Protein AF-A0AAQ3NAX2-F1 (afdb_monomer_lite)

Radius of gyration: 22.86 Å; chains: 1; bounding box: 44×36×71 Å

InterPro domains:
  IPR045206 Maestro heat-like repeat-containing protein [PTHR23120] (2-156)
  IPR060174 SGR6, HEAT repeat domain [PF26767] (3-139)

Secondary structure (DSSP, 8-state):
-HHHHHHHHHHHHHHHT-----------------HHHHHHHHHHHHHHHHHHHHHHHHHHHHHHHHHHHHHHHTHHHHHTT--HHHHHHHHHHHHHHHHTT-HHHHHHHHTTTT--SHHHHHHHHHHHHHHHHHH-TT-HHHHHHHHHHHHHHHHT-

pLDDT: mean 72.9, std 12.76, range [37.31, 88.06]

Structure (mmCIF, N/CA/C/O backbone):
data_AF-A0AAQ3NAX2-F1
#
_entry.id   AF-A0AAQ3NAX2-F1
#
loop_
_atom_site.group_PDB
_atom_site.id
_atom_site.type_symbol
_atom_site.label_atom_id
_atom_site.label_alt_id
_atom_site.label_comp_id
_atom_site.label_asym_id
_atom_site.label_entity_id
_atom_site.label_seq_id
_atom_site.pdbx_PDB_ins_code
_atom_site.Cartn_x
_atom_site.Cartn_y
_atom_site.Cartn_z
_atom_site.occupancy
_atom_site.B_iso_or_equiv
_atom_site.auth_seq_id
_atom_site.auth_comp_id
_atom_site.auth_asym_id
_atom_site.auth_atom_id
_atom_site.pdbx_PDB_model_num
ATOM 1 N N . MET A 1 1 ? -16.374 6.926 -0.529 1.00 59.25 1 MET A N 1
ATOM 2 C CA . MET A 1 1 ? -15.686 7.951 0.289 1.00 59.25 1 MET A CA 1
ATOM 3 C C . MET A 1 1 ? -16.592 8.637 1.309 1.00 59.25 1 MET A C 1
ATOM 5 O O . MET A 1 1 ? -16.175 8.736 2.448 1.00 59.25 1 MET A O 1
ATOM 9 N N . VAL A 1 2 ? -17.811 9.077 0.970 1.00 74.94 2 VAL A N 1
ATOM 10 C CA . VAL A 1 2 ? -18.662 9.834 1.921 1.00 74.94 2 VAL A CA 1
ATOM 11 C C . VAL A 1 2 ? -19.018 9.033 3.188 1.00 74.94 2 VAL A C 1
ATOM 13 O O . VAL A 1 2 ? -18.834 9.524 4.291 1.00 74.94 2 VAL A O 1
ATOM 16 N N . LEU A 1 3 ? -19.433 7.768 3.053 1.00 71.12 3 LEU A N 1
ATOM 17 C CA . LEU A 1 3 ? -19.803 6.910 4.195 1.00 71.12 3 LEU A CA 1
ATOM 18 C C . LEU A 1 3 ? -18.635 6.581 5.137 1.00 71.12 3 LEU A C 1
ATOM 20 O O . LEU A 1 3 ? -18.816 6.564 6.349 1.00 71.12 3 LEU A O 1
ATOM 24 N N . SER A 1 4 ? -17.438 6.342 4.596 1.00 69.94 4 SER A N 1
ATOM 25 C CA . SER A 1 4 ? -16.240 6.060 5.396 1.00 69.94 4 SER A CA 1
ATOM 26 C C . SER A 1 4 ? -15.780 7.282 6.193 1.00 69.94 4 SER A C 1
ATOM 28 O O . SER A 1 4 ? -15.329 7.131 7.323 1.00 69.94 4 SER A O 1
ATOM 30 N N . VAL A 1 5 ? -15.936 8.484 5.626 1.00 75.00 5 VAL A N 1
ATOM 31 C CA . VAL A 1 5 ? -15.635 9.750 6.314 1.00 75.00 5 VAL A CA 1
ATOM 32 C C . VAL A 1 5 ? -16.641 10.000 7.435 1.00 75.00 5 VAL A C 1
ATOM 34 O O . VAL A 1 5 ? -16.229 10.191 8.572 1.00 75.00 5 VAL A O 1
ATOM 37 N N . LEU A 1 6 ? -17.943 9.879 7.156 1.00 78.56 6 LEU A N 1
ATOM 38 C CA . LEU A 1 6 ? -18.998 10.061 8.163 1.00 78.56 6 LEU A CA 1
ATOM 39 C C . LEU A 1 6 ? -18.887 9.060 9.325 1.00 78.56 6 LEU A C 1
ATOM 41 O O . LEU A 1 6 ? -19.109 9.412 10.481 1.00 78.56 6 LEU A O 1
ATOM 45 N N . PHE A 1 7 ? -18.524 7.808 9.031 1.00 78.75 7 PHE A N 1
ATOM 46 C CA . PHE A 1 7 ? -18.266 6.800 10.058 1.00 78.75 7 PHE A CA 1
ATOM 47 C C . PHE A 1 7 ? -17.078 7.188 10.947 1.00 78.75 7 PHE A C 1
ATOM 49 O O . PHE A 1 7 ? -17.182 7.122 12.171 1.00 78.75 7 PHE A O 1
ATOM 56 N N . LEU A 1 8 ? -15.969 7.627 10.346 1.00 78.81 8 LEU A N 1
ATOM 57 C CA . LEU A 1 8 ? -14.783 8.041 11.090 1.00 78.81 8 LEU A CA 1
ATOM 58 C C . LEU A 1 8 ? -15.057 9.287 11.945 1.00 78.81 8 LEU A C 1
ATOM 60 O O . LEU A 1 8 ? -14.677 9.316 13.111 1.00 78.81 8 LEU A O 1
ATOM 64 N N . GLU A 1 9 ? -15.770 10.277 11.407 1.00 84.81 9 GLU A N 1
ATOM 65 C CA . GLU A 1 9 ? -16.203 11.472 12.144 1.00 84.81 9 GLU A CA 1
ATOM 66 C C . GLU A 1 9 ? -17.082 11.116 13.347 1.00 84.81 9 GLU A C 1
ATOM 68 O O . GLU A 1 9 ? -16.880 11.644 14.442 1.00 84.81 9 GLU A O 1
ATOM 73 N N . HIS A 1 10 ? -18.020 10.181 13.176 1.00 81.50 10 HIS A N 1
ATOM 74 C CA . HIS A 1 10 ? -18.861 9.704 14.269 1.00 81.50 10 HIS A CA 1
ATOM 75 C C . HIS A 1 10 ? -18.035 9.028 15.372 1.00 81.50 10 HIS A C 1
ATOM 77 O O . HIS A 1 10 ? -18.191 9.348 16.549 1.00 81.50 10 HIS A O 1
ATOM 83 N N . VAL A 1 11 ? -17.113 8.139 14.997 1.00 79.50 11 VAL A N 1
ATOM 84 C CA . VAL A 1 11 ? -16.210 7.462 15.938 1.00 79.50 11 VAL A CA 1
ATOM 85 C C . VAL A 1 11 ? -15.328 8.467 16.688 1.00 79.50 11 VAL A C 1
ATOM 87 O O . VAL A 1 11 ? -15.202 8.375 17.908 1.00 79.50 11 VAL A O 1
ATOM 90 N N . ILE A 1 12 ? -14.763 9.460 15.991 1.00 82.31 12 ILE A N 1
ATOM 91 C CA . ILE A 1 12 ? -13.958 10.531 16.600 1.00 82.31 12 ILE A CA 1
ATOM 92 C C . ILE A 1 12 ? -14.802 11.362 17.571 1.00 82.31 12 ILE A C 1
ATOM 94 O O . ILE A 1 12 ? -14.329 11.697 18.657 1.00 82.31 12 ILE A O 1
ATOM 98 N N . SER A 1 13 ? -16.050 11.673 17.215 1.00 84.38 13 SER A N 1
ATOM 99 C CA . SER A 1 13 ? -16.968 12.421 18.077 1.00 84.38 13 SER A CA 1
ATOM 100 C C . SER A 1 13 ? -17.261 11.674 19.379 1.00 84.38 13 SER A C 1
ATOM 102 O O . SER A 1 13 ? -17.178 12.277 20.446 1.00 84.38 13 SER A O 1
ATOM 104 N N . VAL A 1 14 ? -17.522 10.363 19.308 1.00 80.31 14 VAL A N 1
ATOM 105 C CA . VAL A 1 14 ? -17.746 9.518 20.493 1.00 80.31 14 VAL A CA 1
ATOM 106 C C . VAL A 1 14 ? -16.486 9.426 21.360 1.00 80.31 14 VAL A C 1
ATOM 108 O O . VAL A 1 14 ? -16.576 9.539 22.577 1.00 80.31 14 VAL A O 1
ATOM 111 N N . LEU A 1 15 ? -15.298 9.298 20.760 1.00 74.94 15 LEU A N 1
ATOM 112 C CA . LEU A 1 15 ? -14.036 9.311 21.512 1.00 74.94 15 LEU A CA 1
ATOM 113 C C . LEU A 1 15 ? -13.722 10.672 22.149 1.00 74.94 15 LEU A C 1
ATOM 115 O O . LEU A 1 15 ? -13.137 10.733 23.224 1.00 74.94 15 LEU A O 1
ATOM 119 N N . SER A 1 16 ? -14.099 11.776 21.509 1.00 77.81 16 SER A N 1
ATOM 120 C CA . SER A 1 16 ? -13.833 13.126 22.030 1.00 77.81 16 SER A CA 1
ATOM 121 C C . SER A 1 16 ? -14.702 13.478 23.240 1.00 77.81 16 SER A C 1
ATOM 123 O O . SER A 1 16 ? -14.433 14.462 23.923 1.00 77.81 16 SER A O 1
ATOM 125 N N . GLN A 1 17 ?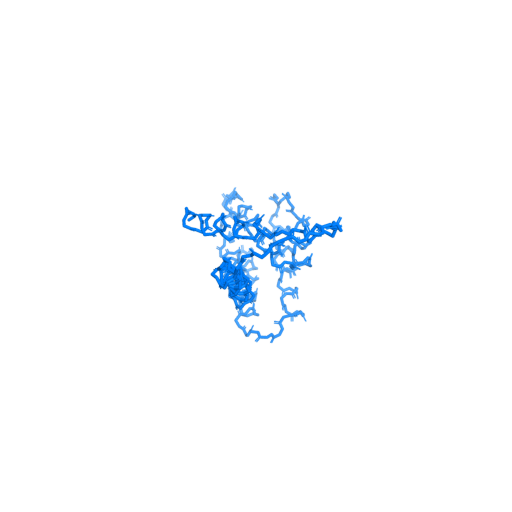 -15.734 12.675 23.511 1.00 75.00 17 GLN A N 1
ATOM 126 C CA . GLN A 1 17 ? -16.584 12.796 24.693 1.00 75.00 17 GLN A CA 1
ATOM 127 C C . GLN A 1 17 ? -15.965 12.139 25.935 1.00 75.00 17 GLN A C 1
ATOM 129 O O . GLN A 1 17 ? -16.545 12.251 27.009 1.00 75.00 17 GLN A O 1
ATOM 134 N N . ILE A 1 18 ? -14.787 11.501 25.827 1.00 60.72 18 ILE A N 1
ATOM 135 C CA . ILE A 1 18 ? -14.050 10.995 26.990 1.00 60.72 18 ILE A CA 1
ATOM 136 C C . ILE A 1 18 ? -13.777 12.181 27.927 1.00 60.72 18 ILE A C 1
ATOM 138 O O . ILE A 1 18 ? -13.026 13.090 27.551 1.00 60.72 18 ILE A O 1
ATOM 142 N N . PRO A 1 19 ? -14.311 12.183 29.161 1.00 55.16 19 PRO A N 1
ATOM 143 C CA . PRO A 1 19 ? -13.820 13.093 30.172 1.00 55.16 19 PRO A CA 1
ATOM 144 C C . PRO A 1 19 ? -12.373 12.669 30.413 1.00 55.16 19 PRO A C 1
ATOM 146 O O . PRO A 1 19 ? -12.121 11.625 31.017 1.00 55.16 19 PRO A O 1
ATOM 149 N N . ILE A 1 20 ? -11.403 13.431 29.894 1.00 53.06 20 ILE A N 1
ATOM 150 C CA . ILE A 1 20 ? -10.014 13.323 30.342 1.00 53.06 20 ILE A CA 1
ATOM 151 C C . ILE A 1 20 ? -10.111 13.561 31.834 1.00 53.06 20 ILE A C 1
ATOM 153 O O . ILE A 1 20 ? -10.401 14.688 32.224 1.00 53.06 20 ILE A O 1
ATOM 157 N N . LEU A 1 21 ? -9.994 12.476 32.603 1.00 45.06 21 LEU A N 1
ATOM 158 C CA . LEU A 1 21 ? -10.165 12.389 34.046 1.00 45.06 21 LEU A CA 1
ATOM 159 C C . LEU A 1 21 ? -9.666 13.688 34.674 1.00 45.06 21 LEU A C 1
ATOM 161 O O . LEU A 1 21 ? -8.467 13.879 34.883 1.00 45.06 21 LEU A O 1
ATOM 165 N N . LYS A 1 22 ? -10.589 14.630 34.890 1.00 39.56 22 LYS A N 1
ATOM 166 C CA . LYS A 1 22 ? -10.283 15.870 35.575 1.00 39.56 22 LYS A CA 1
ATOM 167 C C . LYS A 1 22 ? -10.241 15.426 37.019 1.00 39.56 22 LYS A C 1
ATOM 169 O O . LYS A 1 22 ? -11.266 15.342 37.685 1.00 39.56 22 LYS A O 1
ATOM 174 N N . ALA A 1 23 ? -9.060 14.974 37.428 1.00 43.41 23 ALA A N 1
ATOM 175 C CA . ALA A 1 23 ? -8.706 14.786 38.815 1.00 43.41 23 ALA A CA 1
ATOM 176 C C . ALA A 1 23 ? -8.797 16.165 39.465 1.00 43.41 23 ALA A C 1
ATOM 178 O O . ALA A 1 23 ? -7.799 16.867 39.578 1.00 43.41 23 ALA A O 1
ATOM 179 N N . ASP A 1 24 ? -10.011 16.582 39.801 1.00 40.44 24 ASP A N 1
ATOM 180 C CA . ASP A 1 24 ? -10.230 17.721 40.663 1.00 40.44 24 ASP A CA 1
ATOM 181 C C . ASP A 1 24 ? -11.094 17.263 41.825 1.00 40.44 24 ASP A C 1
ATOM 183 O O . ASP A 1 24 ? -12.243 16.836 41.698 1.00 40.44 24 ASP A O 1
ATOM 187 N N . VAL A 1 25 ? -10.427 17.290 42.966 1.00 50.06 25 VAL A N 1
ATOM 188 C CA . VAL A 1 25 ? -10.995 17.275 44.296 1.00 50.06 25 VAL A CA 1
ATOM 189 C C . VAL A 1 25 ? -12.017 18.411 44.364 1.00 50.06 25 VAL A C 1
ATOM 191 O O . VAL A 1 25 ? -11.618 19.562 44.423 1.00 50.06 25 VAL A O 1
ATOM 194 N N . ASP A 1 26 ? -13.315 18.113 44.356 1.00 42.41 26 ASP A N 1
ATOM 195 C CA . ASP A 1 26 ? -14.185 18.507 45.469 1.00 42.41 26 ASP A CA 1
ATOM 196 C C . ASP A 1 26 ? -15.624 17.969 45.350 1.00 42.41 26 ASP A C 1
ATOM 198 O O . ASP A 1 26 ? -16.340 18.185 44.380 1.00 42.41 26 ASP A O 1
ATOM 202 N N . ARG A 1 27 ? -15.998 17.265 46.421 1.00 49.12 27 ARG A N 1
ATOM 203 C CA . ARG A 1 27 ? -17.301 17.142 47.098 1.00 49.12 27 ARG A CA 1
ATOM 204 C C . ARG A 1 27 ? -18.633 17.127 46.312 1.00 49.12 27 ARG A C 1
ATOM 206 O O . ARG A 1 27 ? -19.123 18.154 45.873 1.00 49.12 27 ARG A O 1
ATOM 213 N N . VAL A 1 28 ? -19.278 15.955 46.431 1.00 54.50 28 VAL A N 1
ATOM 214 C CA . VAL A 1 28 ? -20.673 15.675 46.870 1.00 54.50 28 VAL A CA 1
ATOM 215 C C . VAL A 1 28 ? -21.821 16.401 46.144 1.00 54.50 28 VAL A C 1
ATOM 217 O O . VAL A 1 28 ? -22.059 17.572 46.395 1.00 54.50 28 VAL A O 1
ATOM 220 N N . GLU A 1 29 ? -22.620 15.663 45.363 1.00 37.31 29 GLU A N 1
ATOM 221 C CA . GLU A 1 29 ? -24.003 15.257 45.708 1.00 37.31 29 GLU A CA 1
ATOM 222 C C . GLU A 1 29 ? -24.562 14.248 44.677 1.00 37.31 29 GLU A C 1
ATOM 224 O O . GLU A 1 29 ? -24.200 14.254 43.502 1.00 37.31 29 GLU A O 1
ATOM 229 N N . ASP A 1 30 ? -25.400 13.335 45.173 1.00 52.31 30 ASP A N 1
ATOM 230 C CA . ASP A 1 30 ? -25.996 12.177 44.497 1.00 52.31 30 ASP A CA 1
ATOM 231 C C . ASP A 1 30 ? -26.898 12.527 43.297 1.00 52.31 30 ASP A C 1
ATOM 233 O O . ASP A 1 30 ? -27.868 13.273 43.431 1.00 52.31 30 ASP A O 1
ATOM 237 N N . SER A 1 31 ? -26.691 11.843 42.163 1.00 45.94 31 SER A N 1
ATOM 238 C CA . SER A 1 31 ? -27.790 11.306 41.339 1.00 45.94 31 SER A CA 1
ATOM 239 C C . SER A 1 31 ? -27.286 10.150 40.449 1.00 45.94 31 SER A C 1
ATOM 241 O O . SER A 1 31 ? -26.261 10.306 39.782 1.00 45.94 31 SER A O 1
ATOM 243 N N . PRO A 1 32 ? -27.962 8.983 40.386 1.00 46.38 32 PRO A N 1
ATOM 244 C CA . PRO A 1 32 ? -27.603 7.914 39.461 1.00 46.38 32 PRO A CA 1
ATOM 245 C C . PRO A 1 32 ? -28.290 8.179 38.116 1.00 46.38 32 PRO A C 1
ATOM 247 O O . PRO A 1 32 ? -29.269 7.526 37.759 1.00 46.38 32 PRO A O 1
ATOM 250 N N . VAL A 1 33 ? -27.825 9.190 37.381 1.00 45.31 33 VAL A N 1
ATOM 251 C CA . VAL A 1 33 ? -28.285 9.438 36.009 1.00 45.31 33 VAL A CA 1
ATOM 252 C C . VAL A 1 33 ? -27.360 8.694 35.049 1.00 45.31 33 VAL A C 1
ATOM 254 O O . VAL A 1 33 ? -26.268 9.145 34.732 1.00 45.31 33 VAL A O 1
ATOM 257 N N . ASP A 1 34 ? -27.823 7.509 34.655 1.00 44.88 34 ASP A N 1
ATOM 258 C CA . ASP A 1 34 ? -27.522 6.799 33.405 1.00 44.88 34 ASP A CA 1
ATOM 259 C C . ASP A 1 34 ? -26.058 6.800 32.912 1.00 44.88 34 ASP A C 1
ATOM 261 O O . ASP A 1 34 ? -25.764 7.097 31.758 1.00 44.88 34 ASP A O 1
ATOM 265 N N . SER A 1 35 ? -25.118 6.387 33.764 1.00 48.38 35 SER A N 1
ATOM 266 C CA . SER A 1 35 ? -23.732 6.108 33.352 1.00 48.38 35 SER A CA 1
ATOM 267 C C . SER A 1 35 ? -23.585 4.831 32.504 1.00 48.38 35 SER A C 1
ATOM 269 O O . SER A 1 35 ? -22.502 4.545 31.999 1.00 48.38 35 SER A O 1
ATOM 271 N N . HIS A 1 36 ? -24.661 4.058 32.316 1.00 50.22 36 HIS A N 1
ATOM 272 C CA . HIS A 1 36 ? -24.636 2.795 31.575 1.00 50.22 36 HIS A CA 1
ATOM 273 C C . HIS A 1 36 ? -24.747 2.965 30.049 1.00 50.22 36 HIS A C 1
ATOM 275 O O . HIS A 1 36 ? -24.243 2.118 29.308 1.00 50.22 36 HIS A O 1
ATOM 281 N N . THR A 1 37 ? -25.382 4.031 29.549 1.00 52.12 37 THR A N 1
ATOM 282 C CA . THR A 1 37 ? -25.569 4.247 28.100 1.00 52.12 37 THR A CA 1
ATOM 283 C C . THR A 1 37 ? -24.382 4.927 27.414 1.00 52.12 37 THR A C 1
ATOM 285 O O . THR A 1 37 ? -24.147 4.660 26.232 1.00 52.12 37 THR A O 1
ATOM 288 N N . GLU A 1 38 ? -23.609 5.768 28.109 1.00 55.62 38 GLU A N 1
ATOM 289 C CA . GLU A 1 38 ? -22.391 6.378 27.544 1.00 55.62 38 GLU A CA 1
ATOM 290 C C . GLU A 1 38 ? -21.212 5.401 27.493 1.00 55.62 38 GLU A C 1
ATOM 292 O O . GLU A 1 38 ? -20.526 5.325 26.469 1.00 55.62 38 GLU A O 1
ATOM 297 N N . ASP A 1 39 ? -21.046 4.573 28.529 1.00 60.22 39 ASP A N 1
ATOM 298 C CA . ASP A 1 39 ? -20.012 3.532 28.584 1.00 60.22 39 ASP A CA 1
ATOM 299 C C . ASP A 1 39 ? -20.182 2.511 27.438 1.00 60.22 39 ASP A C 1
ATOM 301 O O . ASP A 1 39 ? -19.228 2.134 26.755 1.00 60.22 39 ASP A O 1
ATOM 305 N N . GLY A 1 40 ? -21.433 2.164 27.107 1.00 72.31 40 GLY A N 1
ATOM 306 C CA . GLY A 1 40 ? -21.759 1.298 25.970 1.00 72.31 40 GLY A CA 1
ATOM 307 C C . GLY A 1 40 ? -21.427 1.898 24.596 1.00 72.31 40 GLY A C 1
ATOM 308 O O . GLY A 1 40 ? -20.999 1.169 23.697 1.00 72.31 40 GLY A O 1
ATOM 309 N N . LYS A 1 41 ? -21.579 3.218 24.413 1.00 74.88 41 LYS A N 1
ATOM 310 C CA . LYS A 1 41 ? -21.222 3.905 23.154 1.00 74.88 41 LYS A CA 1
ATOM 311 C C . LYS A 1 41 ? -19.713 3.999 22.977 1.00 74.88 41 LYS A C 1
ATOM 313 O O . LYS A 1 41 ? -19.216 3.734 21.883 1.00 74.88 41 LYS A O 1
ATOM 318 N N . LEU A 1 42 ? -18.991 4.326 24.048 1.00 71.88 42 LEU A N 1
ATOM 319 C CA . LEU A 1 42 ? -17.531 4.348 24.054 1.00 71.88 42 LEU A CA 1
ATOM 320 C C . LEU A 1 42 ? -16.968 2.961 23.731 1.00 71.88 42 LEU A C 1
ATOM 322 O O . LEU A 1 42 ? -16.145 2.817 22.826 1.00 71.88 42 LEU A O 1
ATOM 326 N N . GLN A 1 43 ? -17.472 1.928 24.406 1.00 76.88 43 GLN A N 1
ATOM 327 C CA . GLN A 1 43 ? -17.073 0.548 24.159 1.00 76.88 43 GLN A CA 1
ATOM 328 C C . GLN A 1 43 ? -17.372 0.122 22.711 1.00 76.88 43 GLN A C 1
ATOM 330 O O . GLN A 1 43 ? -16.537 -0.517 22.068 1.00 76.88 43 GLN A O 1
ATOM 335 N N . ALA A 1 44 ? -18.525 0.515 22.157 1.00 75.81 44 ALA A N 1
ATOM 336 C CA . ALA A 1 44 ? -18.865 0.267 20.758 1.00 75.81 44 ALA A CA 1
ATOM 337 C C . ALA A 1 44 ? -17.925 0.995 19.781 1.00 75.81 44 ALA A C 1
ATOM 339 O O . ALA A 1 44 ? -17.509 0.394 18.792 1.00 75.81 44 ALA A O 1
ATOM 340 N N . ALA A 1 45 ? -17.536 2.243 20.062 1.00 75.44 45 ALA A N 1
ATOM 341 C CA . ALA A 1 45 ? -16.569 2.986 19.252 1.00 75.44 45 ALA A CA 1
ATOM 342 C C . ALA A 1 45 ? -15.170 2.346 19.295 1.00 75.44 45 ALA A C 1
ATOM 344 O O . ALA A 1 45 ? -14.532 2.189 18.252 1.00 75.44 45 ALA A O 1
ATOM 345 N N . ILE A 1 46 ? -14.721 1.895 20.472 1.00 77.44 46 ILE A N 1
ATOM 346 C CA . ILE A 1 46 ? -13.459 1.157 20.637 1.00 77.44 46 ILE A CA 1
ATOM 347 C C . ILE A 1 46 ? -13.498 -0.166 19.860 1.00 77.44 46 ILE A C 1
ATOM 349 O O . ILE A 1 46 ? -12.544 -0.496 19.149 1.00 77.44 46 ILE A O 1
ATOM 353 N N . PHE A 1 47 ? -14.599 -0.921 19.941 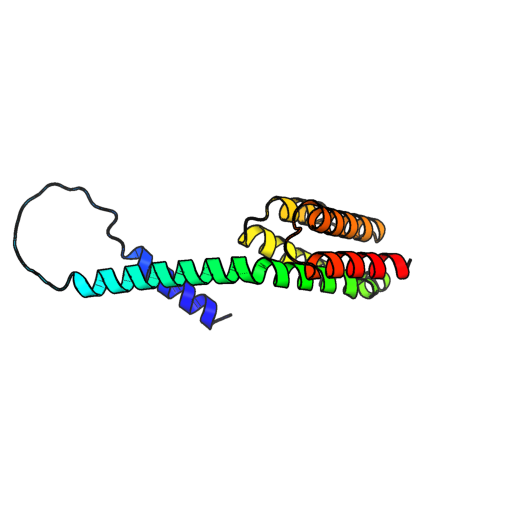1.00 78.12 47 PHE A N 1
ATOM 354 C CA . PHE A 1 47 ? -14.763 -2.152 19.165 1.00 78.12 47 PHE A CA 1
ATOM 355 C C . PHE A 1 47 ? -14.799 -1.889 17.661 1.00 78.12 47 PHE A C 1
ATOM 357 O O . PHE A 1 47 ? -14.163 -2.624 16.908 1.00 78.12 47 PHE A O 1
ATOM 364 N N . ALA A 1 48 ? -15.488 -0.836 17.224 1.00 77.69 48 ALA A N 1
ATOM 365 C CA . ALA A 1 48 ? -15.562 -0.449 15.823 1.00 77.69 48 ALA A CA 1
ATOM 366 C C . ALA A 1 48 ? -14.177 -0.076 15.264 1.00 77.69 48 ALA A C 1
ATOM 368 O O . ALA A 1 48 ? -13.810 -0.546 14.188 1.00 77.69 48 ALA A O 1
ATOM 369 N N . LEU A 1 49 ? -13.367 0.674 16.022 1.00 80.31 49 LEU A N 1
ATOM 370 C CA . LEU A 1 49 ? -11.974 0.974 15.666 1.00 80.31 49 LEU A CA 1
ATOM 371 C C . LEU A 1 49 ? -11.107 -0.276 15.625 1.00 80.31 49 LEU A C 1
ATOM 373 O O . LEU A 1 49 ? -10.365 -0.488 14.671 1.00 80.31 49 LEU A O 1
ATOM 377 N N . THR A 1 50 ? -11.225 -1.128 16.639 1.00 77.25 50 THR A N 1
ATOM 378 C CA . THR A 1 50 ? -10.464 -2.378 16.707 1.00 77.25 50 THR A CA 1
ATOM 379 C C . THR A 1 50 ? -10.797 -3.280 15.519 1.00 77.25 50 THR A C 1
ATOM 381 O O . THR A 1 50 ? -9.899 -3.841 14.896 1.00 77.25 50 THR A O 1
ATOM 384 N N . ALA A 1 51 ? -12.077 -3.402 15.163 1.00 78.06 51 ALA A N 1
ATOM 385 C CA . ALA A 1 51 ? -12.522 -4.165 14.002 1.00 78.06 51 ALA A CA 1
ATOM 386 C C . ALA A 1 51 ? -12.029 -3.546 12.687 1.00 78.06 51 ALA A C 1
ATOM 388 O O . ALA A 1 51 ? -11.584 -4.280 11.809 1.00 78.06 51 ALA A O 1
ATOM 389 N N . PHE A 1 52 ? -12.048 -2.216 12.570 1.00 78.38 52 PHE A N 1
ATOM 390 C CA . PHE A 1 52 ? -11.516 -1.505 11.410 1.00 78.38 52 PHE A CA 1
ATOM 391 C C . PHE A 1 52 ? -10.014 -1.757 11.230 1.00 78.38 52 PHE A C 1
ATOM 393 O O . PHE A 1 52 ? -9.599 -2.200 10.161 1.00 78.38 52 PHE A O 1
ATOM 400 N N . PHE A 1 53 ? -9.204 -1.576 12.278 1.00 75.56 53 PHE A N 1
ATOM 401 C CA . PHE A 1 53 ? -7.766 -1.849 12.214 1.00 75.56 53 PHE A CA 1
ATOM 402 C C . PHE A 1 53 ? -7.469 -3.318 11.908 1.00 75.56 53 PHE A C 1
ATOM 404 O O . PHE A 1 53 ? -6.622 -3.602 11.065 1.00 75.56 53 PHE A O 1
ATOM 411 N N . ARG A 1 54 ? -8.214 -4.257 12.506 1.00 74.62 54 ARG A N 1
ATOM 412 C CA . ARG A 1 54 ? -8.077 -5.687 12.189 1.00 74.62 54 ARG A CA 1
ATOM 413 C C . ARG A 1 54 ? -8.455 -6.005 10.748 1.00 74.62 54 ARG A C 1
ATOM 415 O O . ARG A 1 54 ? -7.792 -6.827 10.132 1.00 74.62 54 ARG A O 1
ATOM 422 N N . ALA A 1 55 ? -9.487 -5.369 10.198 1.00 75.94 55 ALA A N 1
ATOM 423 C CA . ALA A 1 55 ? -9.855 -5.546 8.798 1.00 75.94 55 ALA A CA 1
ATOM 424 C C . ALA A 1 55 ? -8.760 -5.010 7.865 1.00 75.94 55 ALA A C 1
ATOM 426 O O . ALA A 1 55 ? -8.425 -5.667 6.883 1.00 75.94 55 ALA A O 1
ATOM 427 N N . VAL A 1 56 ? -8.169 -3.856 8.181 1.00 73.81 56 VAL A N 1
ATOM 428 C CA . VAL A 1 56 ? -7.036 -3.302 7.425 1.00 73.81 56 VAL A CA 1
ATOM 429 C C . VAL A 1 56 ? -5.822 -4.235 7.497 1.00 73.81 56 VAL A C 1
ATOM 431 O O . VAL A 1 56 ? -5.232 -4.539 6.465 1.00 73.81 56 VAL A O 1
ATOM 434 N N . GLU A 1 57 ? -5.496 -4.760 8.680 1.00 70.31 57 GLU A N 1
ATOM 435 C CA . GLU A 1 57 ? -4.393 -5.709 8.881 1.00 70.31 57 GLU A CA 1
ATOM 436 C C . GLU A 1 57 ? -4.629 -7.045 8.153 1.00 70.31 57 GLU A C 1
ATOM 438 O O . GLU A 1 57 ? -3.719 -7.578 7.527 1.00 70.31 57 GLU A O 1
ATOM 443 N N . GLN A 1 58 ? -5.851 -7.582 8.180 1.00 75.19 58 GLN A N 1
ATOM 444 C CA . GLN A 1 58 ? -6.189 -8.841 7.504 1.00 75.19 58 GLN A CA 1
ATOM 445 C C . GLN A 1 58 ? -6.183 -8.712 5.982 1.00 75.19 58 GLN A C 1
ATOM 447 O O . GLN A 1 58 ? -5.766 -9.632 5.285 1.00 75.19 58 GLN A O 1
ATOM 452 N N . ASN A 1 59 ? -6.630 -7.572 5.455 1.00 79.12 59 ASN A N 1
ATOM 453 C CA . ASN A 1 59 ? -6.632 -7.325 4.015 1.00 79.12 59 ASN A CA 1
ATOM 454 C C . ASN A 1 59 ? -5.296 -6.790 3.508 1.00 79.12 59 ASN A C 1
ATOM 456 O O . ASN A 1 59 ? -5.107 -6.673 2.297 1.00 79.12 59 ASN A O 1
ATOM 460 N N . TYR A 1 60 ? -4.363 -6.491 4.411 1.00 82.12 60 TYR A N 1
ATOM 461 C CA . TYR A 1 60 ? -3.079 -5.907 4.078 1.00 82.12 60 TYR A CA 1
ATOM 462 C C . TYR A 1 60 ? -2.364 -6.685 2.976 1.00 82.12 60 TYR A C 1
ATOM 464 O O . TYR A 1 60 ? -1.912 -6.113 1.986 1.00 82.12 60 TYR A O 1
ATOM 472 N N . ALA A 1 61 ? -2.302 -8.006 3.125 1.00 81.25 61 ALA A N 1
ATOM 473 C CA . ALA A 1 61 ? -1.560 -8.846 2.210 1.00 81.25 61 ALA A CA 1
ATOM 474 C C . ALA A 1 61 ? -2.206 -8.949 0.819 1.00 81.25 61 ALA A C 1
ATOM 476 O O . ALA A 1 61 ? -1.496 -8.928 -0.194 1.00 81.25 61 ALA A O 1
ATOM 477 N N . SER A 1 62 ? -3.540 -8.951 0.770 1.00 83.94 62 SER A N 1
ATOM 478 C CA . SER A 1 62 ? -4.317 -8.902 -0.469 1.00 83.94 62 SER A CA 1
ATOM 479 C C . SER A 1 62 ? -4.159 -7.558 -1.182 1.00 83.94 62 SER A C 1
ATOM 481 O O . SER A 1 62 ? -3.895 -7.537 -2.381 1.00 83.94 62 SER A O 1
ATOM 483 N N . VAL A 1 63 ? -4.270 -6.440 -0.456 1.00 84.69 63 VAL A N 1
ATOM 484 C CA . VAL A 1 63 ? -4.107 -5.089 -1.021 1.00 84.69 63 VAL A CA 1
ATOM 485 C C . VAL A 1 63 ? -2.681 -4.894 -1.533 1.00 84.69 63 VAL A C 1
ATOM 487 O O . VAL A 1 63 ? -2.491 -4.400 -2.639 1.00 84.69 63 VAL A O 1
ATOM 490 N N . LEU A 1 64 ? -1.676 -5.360 -0.783 1.00 84.81 64 LEU A N 1
ATOM 491 C CA . LEU A 1 64 ? -0.276 -5.327 -1.206 1.00 84.81 64 LEU A CA 1
ATOM 492 C C . LEU A 1 64 ? -0.045 -6.124 -2.500 1.00 84.81 64 LEU A C 1
ATOM 494 O O . LEU A 1 64 ? 0.671 -5.661 -3.388 1.00 84.81 64 LEU A O 1
ATOM 498 N N . SER A 1 65 ? -0.649 -7.312 -2.612 1.00 83.94 65 SER A N 1
ATOM 499 C CA . SER A 1 65 ? -0.550 -8.156 -3.812 1.00 83.94 65 SER A CA 1
ATOM 500 C C . SER A 1 65 ? -1.162 -7.471 -5.027 1.00 83.94 65 SER A C 1
ATOM 502 O O . SER A 1 65 ? -0.523 -7.410 -6.073 1.00 83.94 65 SER A O 1
ATOM 504 N N . GLU A 1 66 ? -2.368 -6.919 -4.875 1.00 86.19 66 GLU A N 1
ATOM 505 C CA . GLU A 1 66 ? -3.073 -6.232 -5.957 1.00 86.19 66 GLU A CA 1
ATOM 506 C C . GLU A 1 66 ? -2.304 -4.989 -6.417 1.00 86.19 66 GLU A C 1
ATOM 508 O O . GLU A 1 66 ? -2.059 -4.825 -7.607 1.00 86.19 66 GLU A O 1
ATOM 513 N N . LEU A 1 67 ? -1.831 -4.153 -5.486 1.00 87.12 67 LEU A N 1
ATOM 514 C CA . LEU A 1 67 ? -1.023 -2.976 -5.820 1.00 87.12 67 LEU A CA 1
ATOM 515 C C . LEU A 1 67 ? 0.265 -3.357 -6.563 1.00 87.12 67 LEU A C 1
ATOM 517 O O . LEU A 1 67 ? 0.638 -2.693 -7.528 1.00 87.12 67 LEU A O 1
ATOM 521 N N . THR A 1 68 ? 0.913 -4.452 -6.158 1.00 86.12 68 THR A N 1
ATOM 522 C CA . THR A 1 68 ? 2.124 -4.965 -6.818 1.00 86.12 68 THR A CA 1
ATOM 523 C C . THR A 1 68 ? 1.819 -5.490 -8.226 1.00 86.12 68 THR A C 1
ATOM 525 O O . THR A 1 68 ? 2.564 -5.201 -9.162 1.00 86.12 68 THR A O 1
ATOM 528 N N . LEU A 1 69 ? 0.709 -6.213 -8.407 1.00 84.62 69 LEU A N 1
ATOM 529 C CA . LEU A 1 69 ? 0.256 -6.703 -9.714 1.00 84.62 69 LEU A CA 1
ATOM 530 C C . LEU A 1 69 ? -0.108 -5.564 -10.664 1.00 84.62 69 LEU A C 1
ATOM 532 O O . LEU A 1 69 ? 0.303 -5.583 -11.825 1.00 84.62 69 LEU A O 1
ATOM 536 N N . GLN A 1 70 ? -0.853 -4.569 -10.182 1.00 85.19 70 GLN A N 1
ATOM 537 C CA . GLN A 1 70 ? -1.209 -3.387 -10.965 1.00 85.19 70 GLN A CA 1
ATOM 538 C C . GLN A 1 70 ? 0.045 -2.617 -11.373 1.00 85.19 70 GLN A C 1
ATOM 540 O O . GLN A 1 70 ? 0.179 -2.239 -12.535 1.00 85.19 70 GLN A O 1
ATOM 545 N N . LEU A 1 71 ? 1.011 -2.478 -10.456 1.00 81.94 71 LEU A N 1
ATOM 546 C CA . LEU A 1 71 ? 2.282 -1.828 -10.754 1.00 81.94 71 LEU A CA 1
ATOM 547 C C . LEU A 1 71 ? 3.003 -2.548 -11.894 1.00 81.94 71 LEU A C 1
ATOM 549 O O . LEU A 1 71 ? 3.416 -1.885 -12.837 1.00 81.94 71 LEU A O 1
ATOM 553 N N . GLY A 1 72 ? 3.065 -3.884 -11.853 1.00 78.69 72 GLY A N 1
ATOM 554 C CA . GLY A 1 72 ? 3.627 -4.720 -12.918 1.00 78.69 72 GLY A CA 1
ATOM 555 C C . GLY A 1 72 ? 2.860 -4.669 -14.248 1.00 78.69 72 GLY A C 1
ATOM 556 O O . GLY A 1 72 ? 3.450 -4.674 -15.329 1.00 78.69 72 GLY A O 1
ATOM 557 N N . SER A 1 73 ? 1.534 -4.571 -14.179 1.00 78.81 73 SER A N 1
ATOM 558 C CA . SER A 1 73 ? 0.646 -4.519 -15.350 1.00 78.81 73 SER A CA 1
ATOM 559 C C . SER A 1 73 ? 0.749 -3.190 -16.102 1.00 78.81 73 SER A C 1
ATOM 561 O O . SER A 1 73 ? 0.525 -3.132 -17.309 1.00 78.81 73 SER A O 1
ATOM 563 N N . CYS A 1 74 ? 1.147 -2.119 -15.417 1.00 73.44 74 CYS A N 1
ATOM 564 C CA . CYS A 1 74 ? 1.353 -0.804 -16.011 1.00 73.44 74 CYS A CA 1
ATOM 565 C C . CYS A 1 74 ? 2.678 -0.662 -16.798 1.00 73.44 74 CYS A C 1
ATOM 567 O O . CYS A 1 74 ? 3.002 0.447 -17.222 1.00 73.44 74 CYS A O 1
ATOM 569 N N . HIS A 1 75 ? 3.424 -1.746 -17.057 1.00 71.19 75 HIS A N 1
ATOM 570 C CA . HIS A 1 75 ? 4.666 -1.711 -17.850 1.00 71.19 75 HIS A CA 1
ATOM 571 C C . HIS A 1 75 ? 4.468 -1.121 -19.260 1.00 71.19 75 HIS A C 1
ATOM 573 O O . HIS A 1 75 ? 5.334 -0.418 -19.768 1.00 71.19 75 HIS A O 1
ATOM 579 N N . GLY A 1 76 ? 3.314 -1.344 -19.899 1.00 66.12 76 GLY A N 1
ATOM 580 C CA . GLY A 1 76 ? 3.034 -0.776 -21.223 1.00 66.12 76 GLY A CA 1
ATOM 581 C C . GLY A 1 76 ? 2.971 0.758 -21.217 1.00 66.12 76 GLY A C 1
ATOM 582 O O . GLY A 1 76 ? 3.269 1.395 -22.227 1.00 66.12 76 GLY A O 1
ATOM 583 N N . LEU A 1 77 ? 2.643 1.353 -20.064 1.00 65.75 77 LEU A N 1
ATOM 584 C CA . LEU A 1 77 ? 2.518 2.801 -19.892 1.00 65.75 77 LEU A CA 1
ATOM 585 C C . LEU A 1 77 ? 3.880 3.499 -19.792 1.00 65.75 77 LEU A C 1
ATOM 587 O O . LEU A 1 77 ? 4.009 4.654 -20.202 1.00 65.75 77 LEU A O 1
ATOM 591 N N . THR A 1 78 ? 4.912 2.805 -19.293 1.00 64.31 78 THR A N 1
ATOM 592 C CA . THR A 1 78 ? 6.278 3.350 -19.248 1.00 64.31 78 THR A CA 1
ATOM 593 C C . THR A 1 78 ? 6.881 3.450 -20.645 1.00 64.31 78 THR A C 1
ATOM 595 O O . THR A 1 78 ? 7.554 4.429 -20.955 1.00 64.31 78 THR A O 1
ATOM 598 N N . TYR A 1 79 ? 6.573 2.491 -21.523 1.00 65.75 79 TYR A N 1
ATOM 599 C CA . TYR A 1 79 ? 7.039 2.492 -22.910 1.00 65.75 79 TYR A CA 1
ATOM 600 C C . TYR A 1 79 ? 6.287 3.500 -23.793 1.00 65.75 79 TYR A C 1
ATOM 602 O O . TYR A 1 79 ? 6.850 4.039 -24.743 1.00 65.75 79 TYR A O 1
ATOM 610 N N . SER A 1 80 ? 5.028 3.804 -23.462 1.00 69.56 80 SER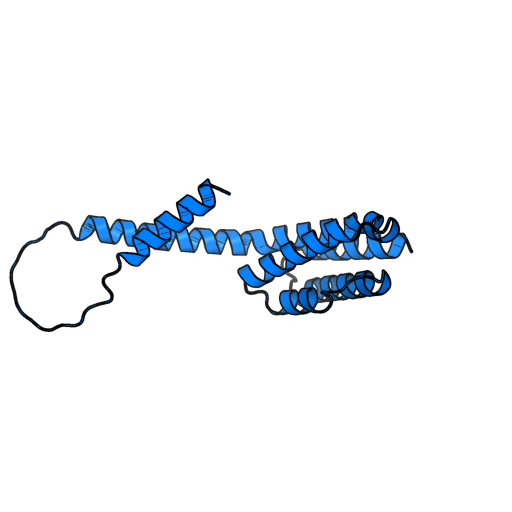 A N 1
ATOM 611 C CA . SER A 1 80 ? 4.226 4.823 -24.152 1.00 69.56 80 SER A CA 1
ATOM 612 C C . SER A 1 80 ? 4.431 6.248 -23.612 1.00 69.56 80 SER A C 1
ATOM 614 O O . SER A 1 80 ? 3.702 7.155 -24.015 1.00 69.56 80 SER A O 1
ATOM 616 N N . GLY A 1 81 ? 5.366 6.455 -22.674 1.00 67.19 81 GLY A N 1
ATOM 617 C CA . GLY A 1 81 ? 5.647 7.756 -22.049 1.00 67.19 81 GLY A CA 1
ATOM 618 C C . GLY A 1 81 ? 4.547 8.273 -21.109 1.00 67.19 81 GLY A C 1
ATOM 619 O O . GLY A 1 81 ? 4.599 9.420 -20.662 1.00 67.19 81 GLY A O 1
ATOM 620 N N . GLN A 1 82 ? 3.546 7.449 -20.786 1.00 70.12 82 GLN A N 1
ATOM 621 C CA . GLN A 1 82 ? 2.444 7.798 -19.887 1.00 70.12 82 GLN A CA 1
ATOM 622 C C . GLN A 1 82 ? 2.813 7.428 -18.449 1.00 70.12 82 GLN A C 1
ATOM 624 O O . GLN A 1 82 ? 2.312 6.467 -17.874 1.00 70.12 82 GLN A O 1
ATOM 629 N N . HIS A 1 83 ? 3.712 8.207 -17.851 1.00 74.19 83 HIS A N 1
ATOM 630 C CA . HIS A 1 83 ? 4.198 7.940 -16.493 1.00 74.19 83 HIS A CA 1
ATOM 631 C C . HIS A 1 83 ? 3.230 8.392 -15.387 1.00 74.19 83 HIS A C 1
ATOM 633 O O . HIS A 1 83 ? 3.379 7.987 -14.237 1.00 74.19 83 HIS A O 1
ATOM 639 N N . GLU A 1 84 ? 2.242 9.226 -15.706 1.00 77.44 84 GLU A N 1
ATOM 640 C CA . GLU A 1 84 ? 1.326 9.822 -14.726 1.00 77.44 84 GLU A CA 1
ATOM 641 C C . GLU A 1 84 ? 0.444 8.792 -13.986 1.00 77.44 84 GLU A C 1
ATOM 643 O O . GLU A 1 84 ? 0.420 8.828 -12.755 1.00 77.44 84 GLU A O 1
ATOM 648 N N . PRO A 1 85 ? -0.196 7.804 -14.648 1.00 79.44 85 PRO A N 1
ATOM 649 C CA . PRO A 1 85 ? -0.955 6.761 -13.950 1.00 79.44 85 PRO A CA 1
ATOM 650 C C . PRO A 1 85 ? -0.084 5.918 -13.014 1.00 79.44 85 PRO A C 1
ATOM 652 O O . PRO A 1 85 ? -0.515 5.539 -11.928 1.00 79.44 85 PRO A O 1
ATOM 655 N N . LEU A 1 86 ? 1.160 5.662 -13.419 1.00 77.94 86 LEU A N 1
ATOM 656 C CA . LEU A 1 86 ? 2.109 4.867 -12.651 1.00 77.94 86 LEU A CA 1
ATOM 657 C C . LEU A 1 86 ? 2.602 5.624 -11.409 1.00 77.94 86 LEU A C 1
ATOM 659 O O . LEU A 1 86 ? 2.708 5.043 -10.333 1.00 77.94 86 LEU A O 1
ATOM 663 N N . ARG A 1 87 ? 2.818 6.941 -11.530 1.00 80.88 87 ARG A N 1
ATOM 664 C CA . ARG A 1 87 ? 3.091 7.823 -10.384 1.00 80.88 87 ARG A CA 1
ATOM 665 C C . ARG A 1 87 ? 1.909 7.873 -9.423 1.00 80.88 87 ARG A C 1
ATOM 667 O O . ARG A 1 87 ? 2.114 7.701 -8.229 1.00 80.88 87 ARG A O 1
ATOM 674 N N . ASN A 1 88 ? 0.684 8.022 -9.930 1.00 84.38 88 ASN A N 1
ATOM 675 C CA . ASN A 1 88 ? -0.522 8.021 -9.096 1.00 84.38 88 ASN A CA 1
ATOM 676 C C . ASN A 1 88 ? -0.687 6.699 -8.334 1.00 84.38 88 ASN A C 1
ATOM 678 O O . ASN A 1 88 ? -1.002 6.705 -7.142 1.00 84.38 88 ASN A O 1
ATOM 682 N N . LEU A 1 89 ? -0.434 5.569 -9.001 1.00 85.00 89 LEU A N 1
ATOM 683 C CA . LEU A 1 89 ? -0.446 4.254 -8.369 1.00 85.00 89 LEU A CA 1
ATOM 684 C C . LEU A 1 89 ? 0.637 4.138 -7.292 1.00 85.00 89 LEU A C 1
ATOM 686 O O . LEU A 1 89 ? 0.354 3.654 -6.199 1.00 85.00 89 LEU A O 1
ATOM 690 N N . LEU A 1 90 ? 1.851 4.623 -7.565 1.00 85.00 90 LEU A N 1
ATOM 691 C CA . LEU A 1 90 ? 2.946 4.611 -6.599 1.00 85.00 90 LEU A CA 1
ATOM 692 C C . LEU A 1 90 ? 2.633 5.474 -5.369 1.00 85.00 90 LEU A C 1
ATOM 694 O O . LEU A 1 90 ? 2.859 5.035 -4.246 1.00 85.00 90 LEU A O 1
ATOM 698 N N . THR A 1 91 ? 2.044 6.656 -5.562 1.00 86.19 91 THR A N 1
ATOM 699 C CA . THR A 1 91 ? 1.578 7.520 -4.469 1.00 86.19 91 THR A CA 1
ATOM 700 C C . THR A 1 91 ? 0.506 6.830 -3.626 1.00 86.19 91 THR A C 1
ATOM 702 O O . THR A 1 91 ? 0.576 6.865 -2.399 1.00 86.19 91 THR A O 1
ATOM 705 N N . ALA A 1 92 ? -0.461 6.160 -4.259 1.00 87.31 92 ALA A N 1
ATOM 706 C CA . ALA A 1 92 ? -1.482 5.398 -3.542 1.00 87.31 92 ALA A CA 1
ATOM 707 C C . ALA A 1 92 ? -0.873 4.223 -2.756 1.00 87.31 92 ALA A C 1
ATOM 709 O O . ALA A 1 92 ? -1.249 3.983 -1.608 1.00 87.31 92 ALA A O 1
ATOM 710 N N . PHE A 1 93 ? 0.101 3.527 -3.346 1.00 87.81 93 PHE A N 1
ATOM 711 C CA . PHE A 1 93 ? 0.828 2.439 -2.699 1.00 87.81 93 PHE A CA 1
ATOM 712 C C . PHE A 1 93 ? 1.615 2.959 -1.485 1.00 87.81 93 PHE A C 1
ATOM 714 O O . PHE A 1 93 ? 1.507 2.413 -0.387 1.00 87.81 93 PHE A O 1
ATOM 721 N N . GLN A 1 94 ? 2.343 4.064 -1.635 1.00 87.81 94 GLN A N 1
ATOM 722 C CA . GLN A 1 94 ? 3.093 4.668 -0.538 1.00 87.81 94 GLN A CA 1
ATOM 723 C C . GLN A 1 94 ? 2.169 5.092 0.611 1.00 87.81 94 GLN A C 1
ATOM 725 O O . GLN A 1 94 ? 2.411 4.705 1.754 1.00 87.81 94 GLN A O 1
ATOM 730 N N . ALA A 1 95 ? 1.075 5.800 0.310 1.00 86.50 95 ALA A N 1
ATOM 731 C CA . ALA A 1 95 ? 0.100 6.230 1.311 1.00 86.50 95 ALA A CA 1
ATOM 732 C C . ALA A 1 95 ? -0.531 5.043 2.062 1.00 86.50 95 ALA A C 1
ATOM 734 O O . ALA A 1 95 ? -0.753 5.112 3.271 1.00 86.50 95 ALA A O 1
ATOM 735 N N . PHE A 1 96 ? -0.785 3.929 1.368 1.00 87.06 96 PHE A N 1
ATOM 736 C CA . PHE A 1 96 ? -1.249 2.697 1.998 1.00 87.06 96 PHE A CA 1
ATOM 737 C C . PHE A 1 96 ? -0.206 2.120 2.968 1.00 87.06 96 PHE A C 1
ATOM 739 O O . PHE A 1 96 ? -0.542 1.831 4.116 1.00 87.06 96 PHE A O 1
ATOM 746 N N . CYS A 1 97 ? 1.054 1.992 2.540 1.00 87.00 97 CYS A N 1
ATOM 747 C CA . CYS A 1 97 ? 2.142 1.485 3.381 1.00 87.00 97 CYS A CA 1
ATOM 748 C C . CYS A 1 97 ? 2.386 2.365 4.615 1.00 87.00 97 CYS A C 1
ATOM 750 O O . CYS A 1 97 ? 2.609 1.844 5.705 1.00 87.00 97 CYS A O 1
ATOM 752 N N . GLU A 1 98 ? 2.288 3.686 4.475 1.00 85.06 98 GLU A N 1
ATOM 753 C CA . GLU A 1 98 ? 2.357 4.619 5.603 1.00 85.06 98 GLU A CA 1
ATOM 754 C C . GLU A 1 98 ? 1.178 4.425 6.568 1.00 85.06 98 GLU A C 1
ATOM 756 O O . GLU A 1 98 ? 1.382 4.336 7.779 1.00 85.06 98 GLU A O 1
ATOM 761 N N . CYS A 1 99 ? -0.044 4.281 6.042 1.00 82.50 99 CYS A N 1
ATOM 762 C CA . CYS A 1 99 ? -1.259 4.100 6.841 1.00 82.50 99 CYS A CA 1
ATOM 763 C C . CYS A 1 99 ? -1.233 2.822 7.694 1.00 82.50 99 CYS A C 1
ATOM 765 O O . CYS A 1 99 ? -1.660 2.837 8.848 1.00 82.50 99 CYS A O 1
ATOM 767 N N . VAL A 1 100 ? -0.709 1.725 7.149 1.00 82.44 100 VAL A N 1
ATOM 768 C CA . VAL A 1 100 ? -0.613 0.429 7.844 1.00 82.44 100 VAL A CA 1
ATOM 769 C C . VAL A 1 100 ? 0.676 0.263 8.659 1.00 82.44 100 VAL A C 1
ATOM 771 O O . VAL A 1 100 ? 0.881 -0.780 9.275 1.00 82.44 100 VAL A O 1
ATOM 774 N N . GLY A 1 101 ? 1.547 1.280 8.682 1.00 83.19 101 GLY A N 1
ATOM 775 C CA . GLY A 1 101 ? 2.791 1.272 9.457 1.00 83.19 101 GLY A CA 1
ATOM 776 C C . GLY A 1 101 ? 3.925 0.442 8.842 1.00 83.19 101 GLY A C 1
ATOM 777 O O . GLY A 1 101 ? 4.884 0.093 9.532 1.00 83.19 101 GLY A O 1
ATOM 778 N N . ASP A 1 102 ? 3.855 0.136 7.548 1.00 86.62 102 ASP A N 1
ATOM 779 C CA . ASP A 1 102 ? 4.907 -0.552 6.804 1.00 86.62 102 ASP A CA 1
ATOM 780 C C . ASP A 1 102 ? 6.007 0.422 6.354 1.00 86.62 102 ASP A C 1
ATOM 782 O O . ASP A 1 102 ? 6.147 0.780 5.181 1.00 86.62 102 ASP A O 1
ATOM 786 N N . LEU A 1 103 ? 6.807 0.858 7.327 1.00 84.38 103 LEU A N 1
ATOM 787 C CA . LEU A 1 103 ? 7.854 1.865 7.133 1.00 84.38 103 LEU A CA 1
ATOM 788 C C . LEU A 1 103 ? 8.973 1.417 6.187 1.00 84.38 103 LEU A C 1
ATOM 790 O O . LEU A 1 103 ? 9.702 2.250 5.656 1.00 84.38 103 LEU A O 1
ATOM 794 N N . GLU A 1 104 ? 9.170 0.115 6.011 1.00 86.12 104 GLU A N 1
ATOM 795 C CA . GLU A 1 104 ? 10.200 -0.407 5.119 1.00 86.12 104 GLU A CA 1
ATOM 796 C C . GLU A 1 104 ? 9.763 -0.347 3.664 1.00 86.12 104 GLU A C 1
ATOM 798 O O . GLU A 1 104 ? 10.487 0.219 2.846 1.00 86.12 104 GLU A O 1
ATOM 803 N N . MET A 1 105 ? 8.562 -0.845 3.356 1.00 87.06 105 MET A N 1
ATOM 804 C CA . MET A 1 105 ? 8.006 -0.688 2.015 1.00 87.06 105 MET A CA 1
ATOM 805 C C . MET A 1 105 ? 7.799 0.793 1.692 1.00 87.06 105 MET A C 1
ATOM 807 O O . MET A 1 105 ? 8.127 1.221 0.593 1.00 87.06 105 MET A O 1
ATOM 811 N N . GLY A 1 106 ? 7.368 1.605 2.664 1.00 84.88 106 GLY A N 1
ATOM 812 C CA . GLY A 1 106 ? 7.291 3.059 2.507 1.00 84.88 106 GLY A CA 1
ATOM 813 C C . GLY A 1 106 ? 8.624 3.687 2.075 1.00 84.88 106 GLY A C 1
ATOM 814 O O . GLY A 1 106 ? 8.642 4.514 1.170 1.00 84.88 106 GLY A O 1
ATOM 815 N N . LYS A 1 107 ? 9.760 3.247 2.637 1.00 86.50 107 LYS A N 1
ATOM 816 C CA . LYS A 1 107 ? 11.100 3.717 2.225 1.00 86.50 107 LYS A CA 1
ATOM 817 C C . LYS A 1 107 ? 11.491 3.278 0.817 1.00 86.50 107 LYS A C 1
ATOM 819 O O . LYS A 1 107 ? 12.176 4.034 0.136 1.00 86.50 107 LYS A O 1
ATOM 824 N N . ILE A 1 108 ? 11.099 2.072 0.407 1.00 87.62 108 ILE A N 1
ATOM 825 C CA . ILE A 1 108 ? 11.339 1.569 -0.952 1.00 87.62 108 ILE A CA 1
ATOM 826 C C . ILE A 1 108 ? 10.548 2.415 -1.953 1.00 87.62 108 ILE A C 1
ATOM 828 O O . ILE A 1 108 ? 11.113 2.906 -2.921 1.00 87.62 108 ILE A O 1
ATOM 832 N N . LEU A 1 109 ? 9.270 2.668 -1.665 1.00 85.50 109 LEU A N 1
ATOM 833 C CA . LEU A 1 109 ? 8.374 3.439 -2.529 1.00 85.50 109 LEU A CA 1
ATOM 834 C C . LEU A 1 109 ? 8.752 4.930 -2.597 1.00 85.50 109 LEU A C 1
ATOM 836 O O . LEU A 1 109 ? 8.658 5.536 -3.659 1.00 85.50 109 LEU A O 1
ATOM 840 N N . ALA A 1 110 ? 9.234 5.509 -1.492 1.00 80.50 110 ALA A N 1
ATOM 841 C CA . ALA A 1 110 ? 9.648 6.912 -1.424 1.00 80.50 110 ALA A CA 1
ATOM 842 C C . ALA A 1 110 ? 11.010 7.195 -2.086 1.00 80.50 110 ALA A C 1
ATOM 844 O O . ALA A 1 110 ? 11.357 8.357 -2.307 1.00 80.50 110 ALA A O 1
ATOM 845 N N . ARG A 1 111 ? 11.811 6.157 -2.368 1.00 71.50 111 ARG A N 1
ATOM 846 C CA . ARG A 1 111 ? 13.190 6.307 -2.855 1.00 71.50 111 ARG A CA 1
ATOM 847 C C . ARG A 1 111 ? 13.285 6.872 -4.272 1.00 71.50 111 ARG A C 1
ATOM 849 O O . ARG A 1 111 ? 14.309 7.457 -4.605 1.00 71.50 111 ARG A O 1
ATOM 856 N N . ASP A 1 112 ? 12.215 6.756 -5.052 1.00 64.25 112 ASP A N 1
ATOM 857 C CA . ASP A 1 112 ? 12.195 7.083 -6.476 1.00 64.25 112 ASP A CA 1
ATOM 858 C C . ASP A 1 112 ? 11.039 8.042 -6.839 1.00 64.25 112 ASP A C 1
ATOM 860 O O . ASP A 1 112 ? 10.372 7.903 -7.856 1.00 64.25 112 ASP A O 1
ATOM 864 N N . GLY A 1 113 ? 10.781 9.073 -6.027 1.00 55.25 113 GLY A N 1
ATOM 865 C CA . GLY A 1 113 ? 9.723 10.070 -6.295 1.00 55.25 113 GLY A CA 1
ATOM 866 C C . GLY A 1 113 ? 9.819 10.812 -7.649 1.00 55.25 113 GLY A C 1
ATOM 867 O O . GLY A 1 113 ? 8.854 11.444 -8.074 1.00 55.25 113 GLY A O 1
ATOM 868 N N . GLU A 1 114 ? 10.943 10.698 -8.367 1.00 56.50 114 GLU A N 1
ATOM 869 C CA . GLU A 1 114 ? 11.191 11.273 -9.698 1.00 56.50 114 GLU A CA 1
ATOM 870 C C . GLU A 1 114 ? 11.508 10.190 -10.746 1.00 56.50 114 GLU A C 1
ATOM 872 O O . GLU A 1 114 ? 12.572 10.162 -11.370 1.00 56.50 114 GLU A O 1
ATOM 877 N N . LEU A 1 115 ? 10.586 9.252 -10.954 1.00 61.34 115 LEU A N 1
ATOM 878 C CA . LEU A 1 115 ? 10.749 8.228 -11.985 1.00 61.34 115 LEU A CA 1
ATOM 879 C C . LEU A 1 115 ? 10.493 8.811 -13.382 1.00 61.34 115 LEU A C 1
ATOM 881 O O . LEU A 1 115 ? 9.342 9.023 -13.784 1.00 61.34 115 LEU A O 1
ATOM 885 N N . SER A 1 116 ? 11.568 9.098 -14.115 1.00 61.69 116 SER A N 1
ATOM 886 C CA . SER A 1 116 ? 11.562 9.458 -15.544 1.00 61.69 116 SER A CA 1
ATOM 887 C C . SER A 1 116 ? 12.237 8.407 -16.436 1.00 61.69 116 SER A C 1
ATOM 889 O O . SER A 1 116 ? 12.038 8.423 -17.646 1.00 61.69 116 SER A O 1
ATOM 891 N N . GLU A 1 117 ? 13.005 7.482 -15.853 1.00 69.00 117 GLU A N 1
ATOM 892 C CA . GLU A 1 117 ? 13.806 6.485 -16.572 1.00 69.00 117 GLU A CA 1
ATOM 893 C C . GLU A 1 117 ? 13.263 5.069 -16.334 1.00 69.00 117 GLU A C 1
ATOM 895 O O . GLU A 1 117 ? 13.000 4.672 -15.197 1.00 69.00 117 GLU A O 1
ATOM 900 N N . ASN A 1 118 ? 13.134 4.276 -17.403 1.00 70.19 118 ASN A N 1
ATOM 901 C CA . ASN A 1 118 ? 12.646 2.892 -17.329 1.00 70.19 118 ASN A CA 1
ATOM 902 C C . ASN A 1 118 ? 13.507 1.999 -16.421 1.00 70.19 118 ASN A C 1
ATOM 904 O O . ASN A 1 118 ? 12.978 1.121 -15.745 1.00 70.19 118 ASN A O 1
ATOM 908 N N . GLU A 1 119 ? 14.817 2.240 -16.352 1.00 73.75 119 GLU A N 1
ATOM 909 C CA . GLU A 1 119 ? 15.724 1.477 -15.484 1.00 73.75 119 GLU A CA 1
ATOM 910 C C . GLU A 1 119 ? 15.432 1.693 -13.994 1.00 73.75 119 GLU A C 1
ATOM 912 O O . GLU A 1 119 ? 15.528 0.750 -13.207 1.00 73.75 119 GLU A O 1
ATOM 917 N N . ARG A 1 120 ? 14.990 2.898 -13.610 1.00 79.19 120 ARG A N 1
ATOM 918 C CA . ARG A 1 120 ? 14.588 3.192 -12.228 1.00 79.19 120 ARG A CA 1
ATOM 919 C C . ARG A 1 120 ? 13.289 2.475 -11.856 1.00 79.19 120 ARG A C 1
ATOM 921 O O . ARG A 1 120 ? 13.202 1.914 -10.772 1.00 79.19 120 ARG A O 1
ATOM 928 N N . TRP A 1 121 ? 12.325 2.385 -12.779 1.00 77.75 121 TRP A N 1
ATOM 929 C CA . TRP A 1 121 ? 11.105 1.587 -12.569 1.00 77.75 121 TRP A CA 1
ATOM 930 C C . TRP A 1 121 ? 11.410 0.100 -12.363 1.00 77.75 121 TRP A C 1
ATOM 932 O O . TRP A 1 121 ? 10.821 -0.539 -11.493 1.00 77.75 121 TRP A O 1
ATOM 942 N N . ILE A 1 122 ? 12.359 -0.441 -13.130 1.00 78.50 122 ILE A N 1
ATOM 943 C CA . ILE A 1 122 ? 12.801 -1.833 -12.987 1.00 78.50 122 ILE A CA 1
ATOM 944 C C . ILE A 1 122 ? 13.476 -2.047 -11.627 1.00 78.50 122 ILE A C 1
ATOM 946 O O . ILE A 1 122 ? 13.173 -3.030 -10.950 1.00 78.50 122 ILE A O 1
ATOM 950 N N . SER A 1 123 ? 14.355 -1.129 -11.213 1.00 84.06 123 SER A N 1
ATOM 951 C CA . SER A 1 123 ? 15.012 -1.195 -9.902 1.00 84.06 123 SER A CA 1
ATOM 952 C C . SER A 1 123 ? 13.991 -1.174 -8.765 1.00 84.06 123 SER A C 1
ATOM 954 O O . SER A 1 123 ? 14.030 -2.038 -7.894 1.00 84.06 123 SER A O 1
ATOM 956 N N . LEU A 1 124 ? 13.030 -0.248 -8.817 1.00 85.62 124 LEU A N 1
ATOM 957 C CA . LEU A 1 124 ? 11.983 -0.110 -7.810 1.00 85.62 124 LEU A CA 1
ATOM 958 C C . LEU A 1 124 ? 11.124 -1.376 -7.685 1.00 85.62 124 LEU A C 1
ATOM 960 O O . LEU A 1 124 ? 10.880 -1.859 -6.581 1.00 85.62 124 LEU A O 1
ATOM 964 N N . ILE A 1 125 ? 10.690 -1.955 -8.807 1.00 83.44 125 ILE A N 1
ATOM 965 C CA . ILE A 1 125 ? 9.909 -3.202 -8.799 1.00 83.44 125 ILE A CA 1
ATOM 966 C C . ILE A 1 125 ? 10.749 -4.372 -8.278 1.00 83.44 125 ILE A C 1
ATOM 968 O O . ILE A 1 125 ? 10.233 -5.216 -7.542 1.00 83.44 125 ILE A O 1
ATOM 972 N N . GLY A 1 126 ? 12.044 -4.406 -8.603 1.00 83.75 126 GLY A N 1
ATOM 973 C CA . GLY A 1 126 ? 12.996 -5.361 -8.039 1.00 83.75 126 GLY A CA 1
ATOM 974 C C . GLY A 1 126 ? 13.100 -5.256 -6.516 1.00 83.75 126 GLY A C 1
ATOM 975 O O . GLY A 1 126 ? 13.009 -6.273 -5.826 1.00 83.75 126 GLY A O 1
ATOM 976 N N . ASP A 1 127 ? 13.206 -4.038 -5.986 1.00 88.06 127 ASP A N 1
ATOM 977 C CA . ASP A 1 127 ? 13.272 -3.779 -4.546 1.00 88.06 127 ASP A CA 1
ATOM 978 C C . ASP A 1 127 ? 11.958 -4.155 -3.836 1.00 88.06 127 ASP A C 1
ATOM 980 O O . ASP A 1 127 ? 11.987 -4.804 -2.785 1.00 88.06 127 ASP A O 1
ATOM 984 N N . ILE A 1 128 ? 10.798 -3.844 -4.434 1.00 86.69 128 ILE A N 1
ATOM 985 C CA . ILE A 1 128 ? 9.475 -4.261 -3.932 1.00 86.69 128 ILE A CA 1
ATOM 986 C C . ILE A 1 128 ? 9.381 -5.792 -3.888 1.00 86.69 128 ILE A C 1
ATOM 988 O O . ILE A 1 128 ? 9.023 -6.371 -2.856 1.00 86.69 128 ILE A O 1
ATOM 992 N N . ALA A 1 129 ? 9.743 -6.469 -4.981 1.00 83.06 129 ALA A N 1
ATOM 993 C CA . ALA A 1 129 ? 9.694 -7.925 -5.069 1.00 83.06 129 ALA A CA 1
ATOM 994 C C . ALA A 1 129 ? 10.657 -8.602 -4.079 1.00 83.06 129 ALA A C 1
ATOM 996 O O . ALA A 1 129 ? 10.306 -9.616 -3.459 1.00 83.06 129 ALA A O 1
ATOM 997 N N . GLY A 1 130 ? 11.845 -8.022 -3.883 1.00 82.69 130 GLY A N 1
ATOM 998 C CA . GLY A 1 130 ? 12.817 -8.448 -2.880 1.00 82.69 130 GLY A CA 1
ATOM 999 C C . GLY A 1 130 ? 12.278 -8.301 -1.457 1.00 82.69 130 GLY A C 1
ATOM 1000 O O . GLY A 1 130 ? 12.318 -9.257 -0.679 1.00 82.69 130 GLY A O 1
ATOM 1001 N N . CYS A 1 131 ? 11.694 -7.146 -1.132 1.00 83.00 131 CYS A N 1
ATOM 1002 C CA . CYS A 1 131 ? 11.101 -6.880 0.179 1.00 83.00 131 CYS A CA 1
ATOM 1003 C C . CYS A 1 131 ? 9.968 -7.862 0.515 1.00 83.00 131 CYS A C 1
ATOM 1005 O O . CYS A 1 131 ? 9.940 -8.437 1.608 1.00 83.00 131 CYS A O 1
ATOM 1007 N N . ILE A 1 132 ? 9.064 -8.118 -0.438 1.00 79.75 132 ILE A N 1
ATOM 1008 C CA . ILE A 1 132 ? 7.965 -9.083 -0.275 1.00 79.75 132 ILE A CA 1
ATOM 1009 C C . ILE A 1 132 ? 8.515 -10.502 -0.072 1.00 79.75 132 ILE A C 1
ATOM 1011 O O . ILE A 1 132 ? 8.077 -11.217 0.832 1.00 79.75 132 ILE A O 1
ATOM 1015 N N . SER A 1 133 ? 9.514 -10.899 -0.866 1.00 71.44 133 SER A N 1
ATOM 1016 C CA . SER A 1 133 ? 10.077 -12.255 -0.839 1.00 71.44 133 SER A CA 1
ATOM 1017 C C . SER A 1 133 ? 10.841 -12.585 0.445 1.00 71.44 133 SER A C 1
ATOM 1019 O O . SER A 1 133 ? 10.809 -13.740 0.877 1.00 71.44 133 SER A O 1
ATOM 1021 N N . ILE A 1 134 ? 11.516 -11.598 1.047 1.00 66.56 134 ILE A N 1
ATOM 1022 C CA . ILE A 1 134 ? 12.368 -11.790 2.232 1.00 66.56 134 ILE A CA 1
ATOM 1023 C C . ILE A 1 134 ? 11.557 -11.719 3.534 1.00 66.56 134 ILE A C 1
ATOM 1025 O O . ILE A 1 134 ? 11.796 -12.517 4.441 1.00 66.56 134 ILE A O 1
ATOM 1029 N N . LYS A 1 135 ? 10.606 -10.781 3.656 1.00 59.75 135 LYS A N 1
ATOM 1030 C CA . LYS A 1 135 ? 9.962 -10.472 4.949 1.00 59.75 135 LYS A CA 1
ATOM 1031 C C . LYS A 1 135 ? 8.542 -10.994 5.132 1.00 59.75 135 LYS A C 1
ATOM 1033 O O . LYS A 1 135 ? 8.056 -10.978 6.263 1.00 59.75 135 LYS A O 1
ATOM 1038 N N . ARG A 1 136 ? 7.860 -11.472 4.082 1.00 62.00 136 ARG A N 1
ATOM 1039 C CA . ARG A 1 136 ? 6.416 -11.788 4.163 1.00 6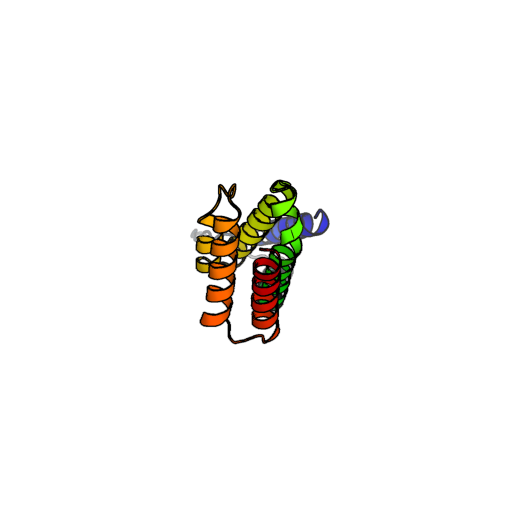2.00 136 ARG A CA 1
ATOM 1040 C C . ARG A 1 136 ? 6.068 -13.205 3.695 1.00 62.00 136 ARG A C 1
ATOM 1042 O O . ARG A 1 136 ? 5.382 -13.383 2.698 1.00 62.00 136 ARG A O 1
ATOM 1049 N N . PRO A 1 137 ? 6.486 -14.253 4.431 1.00 49.69 137 PRO A N 1
ATOM 1050 C CA . PRO A 1 137 ? 6.272 -15.645 4.032 1.00 49.69 137 PRO A CA 1
ATOM 1051 C C . PRO A 1 137 ? 4.837 -16.160 4.247 1.00 49.69 137 PRO A C 1
ATOM 1053 O O . PRO A 1 137 ? 4.591 -17.342 4.017 1.00 49.69 137 PRO A O 1
ATOM 1056 N N . LYS A 1 138 ? 3.898 -15.330 4.722 1.00 53.16 138 LYS A N 1
ATOM 1057 C CA . LYS A 1 138 ? 2.597 -15.820 5.202 1.00 53.16 138 LYS A CA 1
ATOM 1058 C C . LYS A 1 138 ? 1.586 -16.102 4.089 1.00 53.16 138 LYS A C 1
ATOM 1060 O O . LYS A 1 138 ? 0.715 -16.938 4.302 1.00 53.16 138 LYS A O 1
ATOM 1065 N N . GLU A 1 139 ? 1.724 -15.504 2.903 1.00 61.28 139 GLU A N 1
ATOM 1066 C CA . GLU A 1 139 ? 0.752 -15.694 1.820 1.00 61.28 139 GLU A CA 1
ATOM 1067 C C . GLU A 1 139 ? 1.426 -15.948 0.467 1.00 61.28 139 GLU A C 1
ATOM 1069 O O . GLU A 1 139 ? 2.098 -15.087 -0.100 1.00 61.28 139 GLU A O 1
ATOM 1074 N N . LYS A 1 140 ? 1.218 -17.159 -0.070 1.00 64.38 140 LYS A N 1
ATOM 1075 C CA . LYS A 1 140 ? 1.718 -17.615 -1.381 1.00 64.38 140 LYS A CA 1
ATOM 1076 C C . LYS A 1 140 ? 1.397 -16.619 -2.509 1.00 64.38 140 LYS A C 1
ATOM 1078 O O . LYS A 1 140 ? 2.238 -16.391 -3.376 1.00 64.38 140 LYS A O 1
ATOM 1083 N N . TYR A 1 141 ? 0.234 -15.978 -2.422 1.00 69.44 141 TYR A N 1
ATOM 1084 C CA . TYR A 1 141 ? -0.265 -14.992 -3.378 1.00 69.44 141 TYR A CA 1
ATOM 1085 C C . TYR A 1 141 ? 0.628 -13.751 -3.510 1.00 69.44 141 TYR A C 1
ATOM 1087 O O . TYR A 1 141 ? 0.826 -13.272 -4.621 1.00 69.44 141 TYR A O 1
ATOM 1095 N N . GLN A 1 142 ? 1.251 -13.277 -2.425 1.00 69.62 142 GLN A N 1
ATOM 1096 C CA . GLN A 1 142 ? 2.122 -12.094 -2.472 1.00 69.62 142 GLN A CA 1
ATOM 1097 C C . GLN A 1 142 ? 3.403 -12.353 -3.270 1.00 69.62 142 GLN A C 1
ATOM 1099 O O . GLN A 1 142 ? 3.858 -11.499 -4.029 1.00 69.62 142 GLN A O 1
ATOM 1104 N N . ARG A 1 143 ? 3.987 -13.549 -3.119 1.00 71.75 143 ARG A N 1
ATOM 1105 C CA . ARG A 1 143 ? 5.187 -13.946 -3.869 1.00 71.75 143 ARG A CA 1
ATOM 1106 C C . ARG A 1 143 ? 4.871 -14.123 -5.350 1.00 71.75 143 ARG A C 1
ATOM 1108 O O . ARG A 1 143 ? 5.655 -13.690 -6.186 1.00 71.75 143 ARG A O 1
ATOM 1115 N N . GLU A 1 144 ? 3.745 -14.756 -5.665 1.00 78.00 144 GLU A N 1
ATOM 1116 C CA . GLU A 1 144 ? 3.299 -14.938 -7.049 1.00 78.00 144 GLU A CA 1
ATOM 1117 C C . GLU A 1 144 ? 3.000 -13.591 -7.715 1.00 78.00 144 GLU A C 1
ATOM 1119 O O . GLU A 1 144 ? 3.458 -13.364 -8.830 1.00 78.00 144 GLU A O 1
ATOM 1124 N N . ALA A 1 145 ? 2.350 -12.665 -7.003 1.00 79.06 145 ALA A N 1
ATOM 1125 C CA . ALA A 1 145 ? 2.119 -11.295 -7.453 1.00 79.06 145 ALA A CA 1
ATOM 1126 C C . ALA A 1 145 ? 3.423 -10.537 -7.741 1.00 79.06 145 ALA A C 1
ATOM 1128 O O . ALA A 1 145 ? 3.585 -9.966 -8.818 1.00 79.06 145 ALA A O 1
ATOM 1129 N N . ALA A 1 146 ? 4.376 -10.572 -6.808 1.00 81.19 146 ALA A N 1
ATOM 1130 C CA . ALA A 1 146 ? 5.680 -9.933 -6.971 1.00 81.19 146 ALA A CA 1
ATOM 1131 C C . ALA A 1 146 ? 6.491 -10.530 -8.132 1.00 81.19 146 ALA A C 1
ATOM 1133 O O . ALA A 1 146 ? 7.077 -9.796 -8.927 1.00 81.19 146 ALA A O 1
ATOM 1134 N N . ALA A 1 147 ? 6.507 -11.860 -8.252 1.00 82.00 147 ALA A N 1
ATOM 1135 C CA . ALA A 1 147 ? 7.197 -12.551 -9.335 1.00 82.00 147 ALA A CA 1
ATOM 1136 C C . ALA A 1 147 ? 6.550 -12.263 -10.697 1.00 82.00 147 ALA A C 1
ATOM 1138 O O . ALA A 1 147 ? 7.266 -12.035 -11.670 1.00 82.00 147 ALA A O 1
ATOM 1139 N N . ALA A 1 148 ? 5.215 -12.233 -10.765 1.00 83.19 148 ALA A N 1
ATOM 1140 C CA . ALA A 1 148 ? 4.479 -11.882 -11.973 1.00 83.19 148 ALA A CA 1
ATOM 1141 C C . ALA A 1 148 ? 4.752 -10.432 -12.389 1.00 83.19 148 ALA A C 1
ATOM 1143 O O . ALA A 1 148 ? 5.097 -10.191 -13.541 1.00 83.19 148 ALA A O 1
ATOM 1144 N N . ALA A 1 149 ? 4.689 -9.486 -11.447 1.00 81.12 149 ALA A N 1
ATOM 1145 C CA . ALA A 1 149 ? 4.961 -8.079 -11.715 1.00 81.12 149 ALA A CA 1
ATOM 1146 C C . ALA A 1 149 ? 6.383 -7.852 -12.252 1.00 81.12 149 ALA A C 1
ATOM 1148 O O . ALA A 1 149 ? 6.567 -7.161 -13.254 1.00 81.12 149 ALA A O 1
ATOM 1149 N N . LEU A 1 150 ? 7.384 -8.485 -11.629 1.00 80.44 150 LEU A N 1
ATOM 1150 C CA . LEU A 1 150 ? 8.769 -8.426 -12.096 1.00 80.44 150 LEU A CA 1
ATOM 1151 C C . LEU A 1 150 ? 8.939 -9.092 -13.470 1.00 80.44 150 LEU A C 1
ATOM 1153 O O . LEU A 1 150 ? 9.625 -8.555 -14.336 1.00 80.44 150 LEU A O 1
ATOM 1157 N N . SER A 1 151 ? 8.311 -10.250 -13.683 1.00 80.88 151 SER A N 1
ATOM 1158 C CA . SER A 1 151 ? 8.383 -10.976 -14.953 1.00 80.88 151 SER A CA 1
ATOM 1159 C C . SER A 1 151 ? 7.768 -10.181 -16.103 1.00 80.88 151 SER A C 1
ATOM 1161 O O . SER A 1 151 ? 8.352 -10.150 -17.183 1.00 80.88 151 SER A O 1
ATOM 1163 N N . GLU A 1 152 ? 6.617 -9.542 -15.888 1.00 76.69 152 GLU A N 1
ATOM 1164 C CA . GLU A 1 152 ? 5.987 -8.663 -16.879 1.00 76.69 152 GLU A CA 1
ATOM 1165 C C . GLU A 1 152 ? 6.909 -7.487 -17.217 1.00 76.69 152 GLU A C 1
ATOM 1167 O O . GLU A 1 152 ? 7.186 -7.243 -18.388 1.00 76.69 152 GLU A O 1
ATOM 1172 N N . PHE A 1 153 ? 7.508 -6.831 -16.220 1.00 68.75 153 PHE A N 1
ATOM 1173 C CA . PHE A 1 153 ? 8.430 -5.720 -16.478 1.00 68.75 153 PHE A CA 1
ATOM 1174 C C . PHE A 1 153 ? 9.705 -6.118 -17.231 1.00 68.7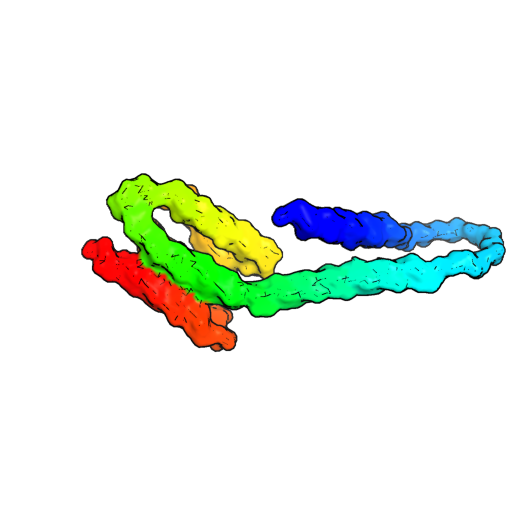5 153 PHE A C 1
ATOM 1176 O O . PHE A 1 153 ? 10.188 -5.350 -18.061 1.00 68.75 153 PHE A O 1
ATOM 1183 N N . VAL A 1 154 ? 10.266 -7.303 -16.967 1.00 74.19 154 VAL A N 1
ATOM 1184 C CA . VAL A 1 154 ? 11.487 -7.777 -17.646 1.00 74.19 154 VAL A CA 1
ATOM 1185 C C . VAL A 1 154 ? 11.200 -8.283 -19.063 1.00 74.19 154 VAL A C 1
ATOM 1187 O O . VAL A 1 154 ? 12.053 -8.162 -19.941 1.00 74.19 154 VAL A O 1
ATOM 1190 N N . ARG A 1 155 ? 10.016 -8.859 -19.305 1.00 69.06 155 ARG A N 1
ATOM 1191 C CA . ARG A 1 155 ? 9.653 -9.476 -20.590 1.00 69.06 155 ARG A CA 1
ATOM 1192 C C . ARG A 1 155 ? 9.536 -8.476 -21.743 1.00 69.06 155 ARG A C 1
ATOM 1194 O O . ARG A 1 155 ? 9.762 -8.865 -22.884 1.00 69.06 155 ARG A O 1
ATOM 1201 N N . TYR A 1 156 ? 9.196 -7.223 -21.456 1.00 59.81 156 TYR A N 1
ATOM 1202 C CA . TYR A 1 156 ? 8.986 -6.172 -22.458 1.00 59.81 156 TYR A CA 1
ATOM 1203 C C . TYR A 1 156 ? 10.191 -5.223 -22.612 1.00 59.81 156 TYR A C 1
ATOM 1205 O O . TYR A 1 156 ? 10.025 -4.054 -22.961 1.00 59.81 156 TYR A O 1
ATOM 1213 N N . ARG A 1 157 ? 11.401 -5.731 -22.341 1.00 55.06 157 ARG A N 1
ATOM 1214 C CA . ARG A 1 157 ? 12.676 -5.025 -22.533 1.00 55.06 157 ARG A CA 1
ATOM 1215 C C . ARG A 1 157 ? 13.131 -5.009 -23.993 1.00 55.06 157 ARG A C 1
ATOM 1217 O O . ARG A 1 157 ? 12.954 -6.040 -24.678 1.00 55.06 157 ARG A O 1
#

Organism: Vigna mungo (NCBI:txid3915)

Foldseek 3Di:
DVVVVVLVVLLVVLVVPPPPPPPDDDDDDDDPPDPPVSVVSNVVSVVVVVVVLVVLVVCVLVVLLVLLLVLLVCLVCLVVQNCPVNLVSLVVVLVSCVVNVVVPLNCLSVVCNPPPDLVVSLVSLVSSLVCCVPPPPPDPSNNVSSVSSNCSSVVVD

Sequence (157 aa):
MVLSVLFLEHVISVLSQIPILKADVDRVEDSPVDSHTEDGKLQAAIFALTAFFRAVEQNYASVLSELTL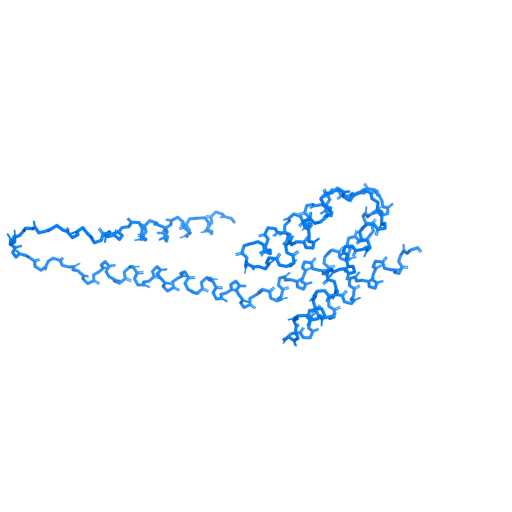QLGSCHGLTYSGQHEPLRNLLTAFQAFCECVGDLEMGKILARDGELSENERWISLIGDIAGCISIKRPKEKYQREAAAAALSEFVRYR